Protein AF-A0A964V9U2-F1 (afdb_monomer_lite)

Foldseek 3Di:
DDPPPDLVQKKKWKWKWFDDPPDIDIGTDDIHSDPVRVLVVQQVDADAQLMWMKIFM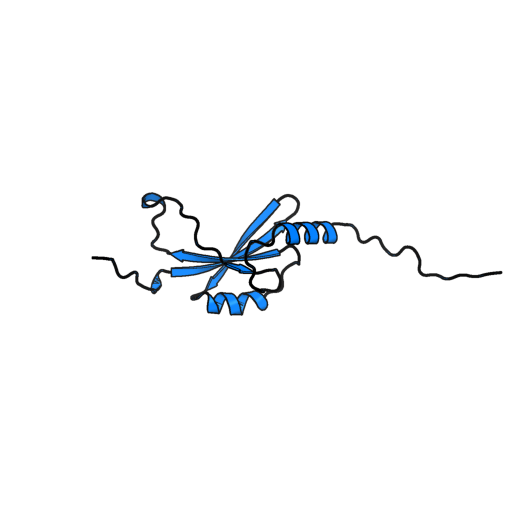DGNPDDCVVPPDDDTDIWIAGNNSHTDPDHPNVRSVVSVVVVPPDPPPDDDDDDDDDD

Secondary structure (DSSP, 8-state):
------GGGEEEEEEEEEEETTEEEEEEEEEESSHHHHHHHGGGS---TTEEEEEEEEETT--HHHH--PPPPEEEEETTS-EESS--HHHHHHHHHHHHS--------------

pLDDT: mean 84.58, std 17.52, range [36.34, 98.25]

Radius of gyration: 21.18 Å; chains: 1; bounding box: 53×58×58 Å

Structure (mmCIF, N/CA/C/O backbone):
data_AF-A0A964V9U2-F1
#
_entry.id   AF-A0A964V9U2-F1
#
loop_
_atom_site.group_PDB
_atom_site.id
_atom_site.type_symbol
_atom_site.label_atom_id
_atom_site.label_alt_id
_atom_site.label_comp_id
_atom_site.label_asym_id
_atom_site.label_entity_id
_atom_site.label_seq_id
_atom_site.pdbx_PDB_ins_code
_atom_site.Cartn_x
_atom_site.Cartn_y
_atom_site.Cartn_z
_atom_site.occupancy
_atom_site.B_iso_or_equiv
_atom_site.auth_seq_id
_atom_site.auth_comp_id
_atom_site.auth_asym_id
_atom_site.auth_atom_id
_atom_site.pdbx_PDB_model_num
ATOM 1 N N . MET A 1 1 ? -14.688 22.500 22.944 1.00 36.34 1 MET A N 1
ATOM 2 C CA . MET A 1 1 ? -14.882 21.065 23.245 1.00 36.34 1 MET A CA 1
ATOM 3 C C . MET A 1 1 ? -14.480 20.282 22.006 1.00 36.34 1 MET A C 1
ATOM 5 O O . MET A 1 1 ? -15.065 20.522 20.960 1.00 36.34 1 MET A O 1
ATOM 9 N N . ALA A 1 2 ? -13.446 19.442 22.076 1.00 44.03 2 ALA A N 1
ATOM 10 C CA . ALA A 1 2 ? -13.044 18.615 20.939 1.00 44.03 2 ALA A CA 1
ATOM 11 C C . ALA A 1 2 ? -14.106 17.528 20.719 1.00 44.03 2 ALA A C 1
ATOM 13 O O . ALA A 1 2 ? -14.412 16.771 21.642 1.00 44.03 2 ALA A O 1
ATOM 14 N N . ALA A 1 3 ? -14.705 17.485 19.529 1.00 52.16 3 ALA A N 1
ATOM 15 C CA . ALA A 1 3 ? -15.655 16.443 19.174 1.00 52.16 3 ALA A CA 1
ATOM 16 C C . ALA A 1 3 ? -14.949 15.082 19.271 1.00 52.16 3 ALA A C 1
ATOM 18 O O . ALA A 1 3 ? -13.941 14.847 18.604 1.00 52.16 3 ALA A O 1
ATOM 19 N N . LYS A 1 4 ? -15.456 14.189 20.129 1.00 49.41 4 LYS A N 1
ATOM 20 C CA . LYS A 1 4 ? -15.051 12.780 20.134 1.00 49.41 4 LYS A CA 1
ATOM 21 C C . LYS A 1 4 ? -15.457 12.197 18.783 1.00 49.41 4 LYS A C 1
ATOM 23 O O . LYS A 1 4 ? -16.625 11.874 18.587 1.00 49.41 4 LYS A O 1
ATOM 28 N N . VAL A 1 5 ? -14.506 12.089 17.858 1.00 52.78 5 VAL A N 1
ATOM 29 C CA . VAL A 1 5 ? -14.698 11.373 16.595 1.00 52.78 5 VAL A CA 1
ATOM 30 C C . VAL A 1 5 ? -15.105 9.946 16.955 1.00 52.78 5 VAL A C 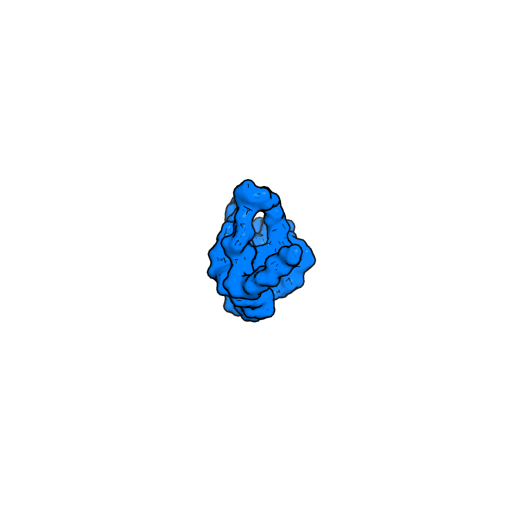1
ATOM 32 O O . VAL A 1 5 ? -14.344 9.206 17.585 1.00 52.78 5 VAL A O 1
ATOM 35 N N . LYS A 1 6 ? -16.349 9.576 16.640 1.00 53.62 6 LYS A N 1
ATOM 36 C CA . LYS A 1 6 ? -16.801 8.190 16.755 1.00 53.62 6 LYS A CA 1
ATOM 37 C C . LYS A 1 6 ? -15.910 7.353 15.838 1.00 53.62 6 LYS 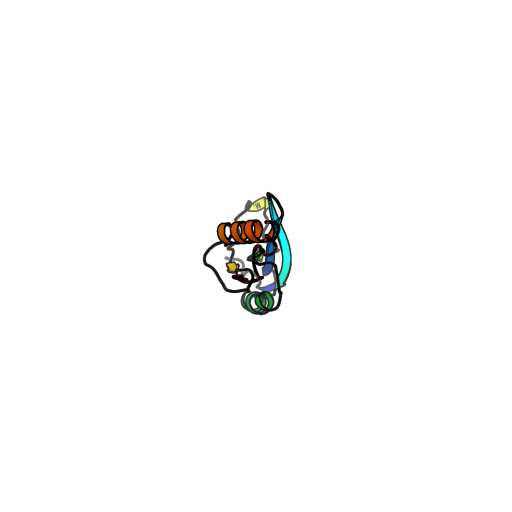A C 1
ATOM 39 O O . LYS A 1 6 ? -15.866 7.597 14.641 1.00 53.62 6 LYS A O 1
ATOM 44 N N . LYS A 1 7 ? -15.249 6.336 16.397 1.00 58.16 7 LYS A N 1
ATOM 45 C CA . LYS A 1 7 ? -14.413 5.355 15.673 1.00 58.16 7 LYS A CA 1
ATOM 46 C C . LYS A 1 7 ? -15.104 4.689 14.467 1.00 58.16 7 LYS A C 1
ATOM 48 O O . LYS A 1 7 ? -14.427 4.057 13.672 1.00 58.16 7 LYS A O 1
ATOM 53 N N . GLU A 1 8 ? -16.426 4.810 14.350 1.00 66.25 8 GLU A N 1
ATOM 54 C CA . GLU A 1 8 ? -17.265 4.200 13.313 1.00 66.25 8 GLU A CA 1
ATOM 55 C C . GLU A 1 8 ? -17.113 4.840 11.921 1.00 66.25 8 GLU A C 1
ATOM 57 O O . GLU A 1 8 ? -17.537 4.231 10.946 1.00 66.25 8 GLU A O 1
ATOM 62 N N . THR A 1 9 ? -16.510 6.029 11.794 1.00 81.12 9 THR A N 1
ATOM 63 C CA . THR A 1 9 ? -16.419 6.738 10.495 1.00 81.12 9 THR A CA 1
ATOM 64 C C . THR A 1 9 ? -15.062 6.629 9.813 1.00 81.12 9 THR A C 1
ATOM 66 O O . THR A 1 9 ? -14.874 7.154 8.719 1.00 81.12 9 THR A O 1
ATOM 69 N N . GLN A 1 10 ? -14.116 5.929 10.437 1.00 88.75 10 GLN A N 1
ATOM 70 C CA . GLN A 1 10 ? -12.773 5.742 9.907 1.00 88.75 10 GLN A CA 1
ATOM 71 C C . GLN A 1 10 ? -12.613 4.338 9.339 1.00 88.75 10 GLN A C 1
ATOM 73 O O . GLN A 1 10 ? -12.876 3.342 10.014 1.00 88.75 10 GLN A O 1
ATOM 78 N N . VAL A 1 11 ? -12.138 4.258 8.101 1.00 92.50 11 VAL A N 1
ATOM 79 C CA . VAL A 1 11 ? -11.894 2.993 7.410 1.00 92.50 11 VAL A CA 1
ATOM 80 C C . VAL A 1 11 ? -10.498 2.963 6.814 1.00 92.50 11 VAL A C 1
ATOM 82 O O . VAL A 1 11 ? -9.942 3.988 6.430 1.00 92.50 11 VAL A O 1
ATOM 85 N N . TRP A 1 12 ? -9.910 1.776 6.731 1.00 95.12 12 TRP A N 1
ATOM 86 C CA . TRP A 1 12 ? -8.594 1.589 6.135 1.00 95.12 12 TRP A CA 1
ATOM 87 C C . TRP A 1 12 ? -8.7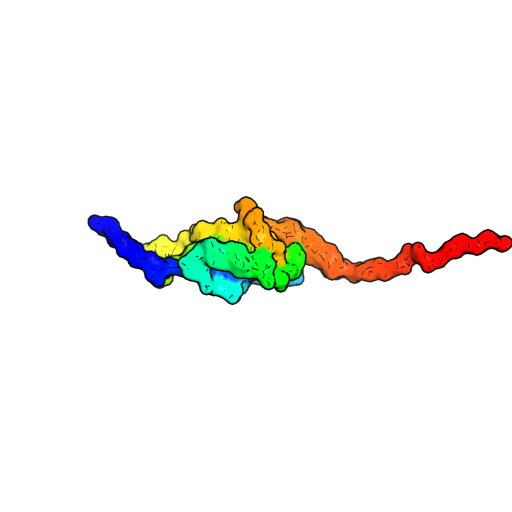54 1.137 4.694 1.00 95.12 12 TRP A C 1
ATOM 89 O O . TRP A 1 12 ? -9.209 0.023 4.438 1.00 95.12 12 TRP A O 1
ATOM 99 N N . VAL A 1 13 ? -8.381 1.995 3.751 1.00 96.06 13 VAL A N 1
ATOM 100 C CA . VAL A 1 13 ? -8.464 1.688 2.323 1.00 96.06 13 VAL A CA 1
ATOM 101 C C . VAL A 1 13 ? -7.172 1.010 1.899 1.00 96.06 13 VAL A C 1
ATOM 103 O O . VAL A 1 13 ? -6.084 1.549 2.095 1.00 96.06 13 VAL A O 1
ATOM 106 N N . ILE A 1 14 ? -7.298 -0.182 1.328 1.00 97.94 14 ILE A N 1
ATOM 107 C CA . ILE A 1 14 ? -6.204 -0.941 0.731 1.00 97.94 14 ILE A CA 1
ATOM 108 C C . ILE A 1 14 ? -6.240 -0.683 -0.764 1.00 97.94 14 ILE A C 1
ATOM 110 O O . ILE A 1 14 ? -7.242 -0.952 -1.428 1.00 97.94 14 ILE A O 1
ATOM 114 N N . THR A 1 15 ? -5.131 -0.192 -1.285 1.00 97.75 15 THR A N 1
ATOM 115 C CA . THR A 1 15 ? -4.980 0.201 -2.677 1.00 97.75 15 THR A CA 1
ATOM 116 C C . THR A 1 15 ? -3.877 -0.631 -3.299 1.00 97.75 15 THR A C 1
ATOM 118 O O . THR A 1 15 ? -2.773 -0.723 -2.755 1.00 97.7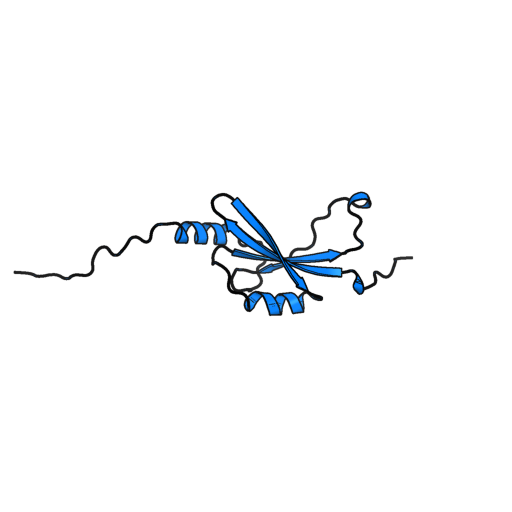5 15 THR A O 1
ATOM 121 N N . HIS A 1 16 ? -4.184 -1.253 -4.428 1.00 97.62 16 HIS A N 1
ATOM 122 C CA . HIS A 1 16 ? -3.189 -1.933 -5.236 1.00 97.62 16 HIS A CA 1
ATOM 123 C C . HIS A 1 16 ? -2.597 -0.934 -6.224 1.00 97.62 16 HIS A C 1
ATOM 125 O O . HIS A 1 16 ? -3.326 -0.180 -6.873 1.00 97.62 16 HIS A O 1
ATOM 131 N N . CYS A 1 17 ? -1.275 -0.915 -6.299 1.00 97.44 17 CYS A N 1
ATOM 132 C CA . CYS A 1 17 ? -0.534 -0.076 -7.219 1.00 97.44 17 CYS A CA 1
ATOM 133 C C . CYS A 1 17 ? 0.318 -0.969 -8.111 1.00 97.44 17 CYS A C 1
ATOM 135 O O . CYS A 1 17 ? 0.973 -1.883 -7.607 1.00 97.44 17 CYS A O 1
ATOM 137 N N . GLU A 1 18 ? 0.361 -0.696 -9.407 1.00 96.38 18 GLU A N 1
ATOM 138 C CA . GLU A 1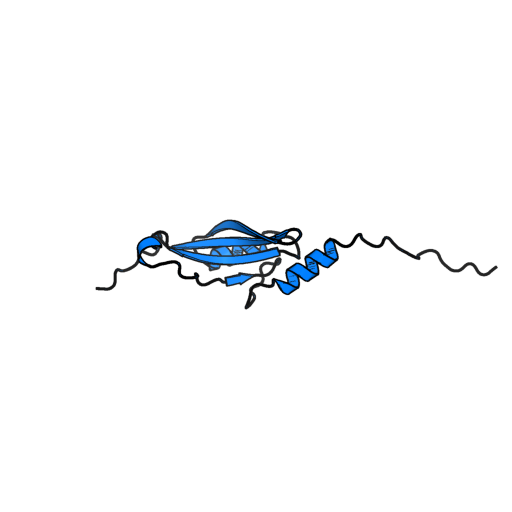 18 ? 1.212 -1.444 -10.328 1.00 96.38 18 GLU A CA 1
ATOM 139 C C . GLU A 1 18 ? 1.761 -0.578 -11.447 1.00 96.38 18 GLU A C 1
ATOM 141 O O . GLU A 1 18 ? 1.162 0.420 -11.836 1.00 96.38 18 GLU A O 1
ATOM 146 N N . ILE A 1 19 ? 2.915 -0.971 -11.978 1.00 95.81 19 ILE A N 1
ATOM 147 C CA . ILE A 1 19 ? 3.406 -0.409 -13.233 1.00 95.81 19 ILE A CA 1
ATOM 148 C C . ILE A 1 19 ? 2.622 -1.033 -14.388 1.00 95.81 19 ILE A C 1
ATOM 150 O O . ILE A 1 19 ? 2.623 -2.252 -14.551 1.00 95.81 19 ILE A O 1
ATOM 154 N N . SER A 1 20 ? 2.010 -0.184 -15.205 1.00 89.19 20 SER A N 1
ATOM 155 C CA . SER A 1 20 ? 1.210 -0.560 -16.367 1.00 89.19 20 SER A CA 1
ATOM 156 C C . SER A 1 20 ? 1.727 0.213 -17.581 1.00 89.19 20 SER A C 1
ATOM 158 O O . SER A 1 20 ? 1.447 1.395 -17.802 1.00 89.19 20 SER A O 1
ATOM 160 N N . GLY A 1 21 ? 2.605 -0.431 -18.353 1.00 84.69 21 GLY A N 1
ATOM 161 C CA . GLY A 1 21 ? 3.251 0.194 -19.506 1.00 84.69 21 GLY A CA 1
ATOM 162 C C . GLY A 1 21 ? 4.174 1.356 -19.116 1.00 84.69 21 GLY A C 1
ATOM 163 O O . GLY A 1 21 ? 5.222 1.149 -18.506 1.00 84.69 21 GLY A O 1
ATOM 164 N N . LYS A 1 22 ? 3.822 2.581 -19.532 1.00 80.38 22 LYS A N 1
ATOM 165 C CA . LYS A 1 22 ? 4.594 3.811 -19.246 1.00 80.38 22 LYS A CA 1
ATOM 166 C C . LYS A 1 22 ? 4.083 4.587 -18.030 1.00 80.38 22 LYS A C 1
ATOM 168 O O . LYS A 1 22 ? 4.693 5.589 -17.662 1.00 80.38 22 LYS A O 1
ATOM 173 N N . VAL A 1 23 ? 2.974 4.156 -17.439 1.00 86.25 23 VAL A N 1
ATOM 174 C CA . VAL A 1 23 ? 2.350 4.791 -16.275 1.00 86.25 23 VAL A CA 1
ATOM 175 C C . VAL A 1 23 ? 2.315 3.803 -15.114 1.00 86.25 23 VAL A C 1
ATOM 177 O O . VAL A 1 23 ? 2.705 2.642 -15.255 1.00 86.25 23 VAL A O 1
ATOM 180 N N . PHE A 1 24 ? 1.889 4.268 -13.946 1.00 89.81 24 PHE A N 1
ATOM 181 C CA . PHE A 1 24 ? 1.482 3.367 -12.881 1.00 89.81 24 PHE A CA 1
ATOM 182 C C . PHE A 1 24 ? 0.003 3.584 -12.604 1.00 89.81 24 PHE A C 1
ATOM 184 O O . PHE A 1 24 ? -0.468 4.722 -12.582 1.00 89.81 24 PHE A O 1
ATOM 191 N N . ASP A 1 25 ? -0.697 2.483 -12.392 1.00 93.38 25 ASP A N 1
ATOM 192 C CA . ASP A 1 25 ? -2.098 2.483 -12.032 1.00 93.38 25 ASP A CA 1
ATOM 193 C C . ASP A 1 25 ? -2.232 2.301 -10.524 1.00 93.38 25 ASP A C 1
ATOM 195 O O . ASP A 1 25 ? -1.423 1.639 -9.865 1.00 93.38 25 ASP A O 1
ATOM 199 N N . ARG A 1 26 ? -3.266 2.929 -9.969 1.00 94.62 26 ARG A N 1
ATOM 200 C CA . ARG A 1 26 ? -3.601 2.872 -8.551 1.00 94.62 26 ARG A CA 1
ATOM 201 C C . ARG A 1 26 ? -5.103 2.657 -8.426 1.00 94.62 26 ARG A C 1
ATOM 203 O O . ARG A 1 26 ? -5.873 3.534 -8.808 1.00 94.62 26 ARG A O 1
ATOM 210 N N . TRP A 1 27 ? -5.523 1.527 -7.862 1.00 93.94 27 TRP A N 1
ATOM 211 C CA . TRP A 1 27 ? -6.945 1.219 -7.695 1.00 93.94 27 TRP A CA 1
ATOM 212 C C . TRP A 1 27 ? -7.295 0.731 -6.288 1.00 93.94 27 TRP A C 1
ATOM 214 O O . TRP A 1 27 ? -6.545 -0.052 -5.689 1.00 93.94 27 TRP A O 1
ATOM 224 N N . PRO A 1 28 ? -8.454 1.152 -5.747 1.00 94.69 28 PRO A N 1
ATOM 225 C CA . PRO A 1 28 ? -8.985 0.578 -4.521 1.00 94.69 28 PRO A CA 1
ATOM 226 C C . PRO A 1 28 ? -9.179 -0.930 -4.692 1.00 94.69 28 PRO A C 1
ATOM 228 O O . PRO A 1 28 ? -9.807 -1.385 -5.645 1.00 94.69 28 PRO A O 1
ATOM 231 N N . PHE A 1 29 ? -8.631 -1.705 -3.764 1.00 95.44 29 PHE A N 1
ATOM 232 C CA . PHE A 1 29 ? -8.754 -3.160 -3.748 1.00 95.44 29 PHE A CA 1
ATOM 233 C C . PHE A 1 29 ? -9.734 -3.627 -2.670 1.00 95.44 29 PHE A C 1
ATOM 235 O O . PHE A 1 29 ? -10.567 -4.497 -2.914 1.00 95.44 29 PHE A O 1
ATOM 242 N N . HIS A 1 30 ? -9.635 -3.066 -1.461 1.00 96.44 30 HIS A N 1
ATOM 243 C CA . HIS A 1 30 ? -10.460 -3.484 -0.330 1.00 96.44 30 HIS A CA 1
ATOM 244 C C . HIS A 1 30 ? -10.554 -2.401 0.749 1.00 96.44 30 HIS A C 1
ATOM 246 O O . HIS A 1 30 ? -9.712 -1.508 0.817 1.00 96.44 30 HIS A O 1
ATOM 252 N N . VAL A 1 31 ? -11.545 -2.516 1.635 1.00 95.31 31 VAL A N 1
ATOM 253 C CA . VAL A 1 31 ? -11.706 -1.657 2.815 1.00 95.31 31 VAL A CA 1
ATOM 254 C C . VAL A 1 31 ? -11.691 -2.523 4.071 1.00 95.31 31 VAL A C 1
ATOM 256 O O . VAL A 1 31 ? -12.453 -3.478 4.180 1.00 95.31 31 VAL A O 1
ATOM 259 N N . ALA A 1 32 ? -10.825 -2.194 5.025 1.00 94.06 32 ALA A N 1
ATOM 260 C CA . ALA A 1 32 ? -10.671 -2.913 6.281 1.00 94.06 32 ALA A CA 1
ATOM 261 C C . ALA A 1 32 ? -11.085 -2.049 7.482 1.00 94.06 32 ALA A C 1
ATOM 263 O O . ALA A 1 32 ? -10.881 -0.836 7.505 1.00 94.06 32 ALA A O 1
ATOM 264 N N . GLY A 1 33 ? -11.607 -2.693 8.529 1.00 92.50 33 GLY A N 1
ATOM 265 C CA . GLY A 1 33 ? -11.954 -2.015 9.785 1.00 92.50 33 GLY A CA 1
ATOM 266 C C . GLY A 1 33 ? -10.743 -1.613 10.641 1.00 92.50 33 GLY A C 1
ATOM 267 O O . GLY A 1 33 ? -10.879 -0.829 11.573 1.00 92.50 33 GLY A O 1
ATOM 268 N N . SER A 1 34 ? -9.547 -2.136 10.348 1.00 94.19 34 SER A N 1
ATOM 269 C CA . SER A 1 34 ? -8.305 -1.764 11.034 1.00 94.19 34 SER A CA 1
ATOM 270 C C . SER A 1 34 ? -7.072 -1.961 10.150 1.00 94.19 34 SER A C 1
ATOM 272 O O . SER A 1 34 ? -7.086 -2.747 9.196 1.00 94.19 34 SER A O 1
ATOM 274 N N . LEU A 1 35 ? -5.969 -1.298 10.509 1.00 94.94 35 LEU A N 1
ATOM 275 C CA . LEU A 1 35 ? -4.677 -1.486 9.850 1.00 94.94 35 LEU A CA 1
ATOM 276 C C . LEU A 1 35 ? -4.166 -2.924 10.017 1.00 94.94 35 LEU A C 1
ATOM 278 O O . LEU A 1 35 ? -3.561 -3.485 9.106 1.00 94.94 35 LEU A O 1
ATOM 282 N N . GLU A 1 36 ? -4.409 -3.548 11.167 1.00 96.62 36 GLU A N 1
ATOM 283 C CA . GLU A 1 36 ? -4.028 -4.934 11.447 1.00 96.62 36 GLU A CA 1
ATOM 284 C C . GLU A 1 36 ? -4.788 -5.916 10.552 1.00 96.62 36 GLU A C 1
ATOM 286 O O . GLU A 1 36 ? -4.204 -6.893 10.081 1.00 96.62 36 GLU A O 1
ATOM 291 N N . ALA A 1 37 ? -6.073 -5.657 10.289 1.00 96.06 37 ALA A N 1
ATOM 292 C CA . ALA A 1 37 ? -6.860 -6.452 9.353 1.00 96.06 37 ALA A CA 1
ATOM 293 C C . ALA A 1 37 ? -6.314 -6.314 7.923 1.00 96.06 37 ALA A C 1
ATOM 295 O O . ALA A 1 37 ? -6.101 -7.328 7.257 1.00 96.06 37 ALA A O 1
ATOM 296 N N . ALA A 1 38 ? -5.977 -5.093 7.494 1.00 96.06 38 ALA A N 1
ATOM 297 C CA . ALA A 1 38 ? -5.332 -4.863 6.201 1.00 96.06 38 ALA A CA 1
ATOM 298 C C . ALA A 1 38 ? -3.994 -5.615 6.079 1.00 96.06 38 ALA A C 1
ATOM 300 O O . ALA A 1 38 ? -3.781 -6.359 5.122 1.00 96.06 38 ALA A O 1
ATOM 301 N N . LYS A 1 39 ? -3.131 -5.520 7.098 1.00 97.00 39 LYS A N 1
ATOM 302 C CA . LYS A 1 39 ? -1.841 -6.233 7.164 1.00 97.00 39 LYS A CA 1
ATOM 303 C C . LYS A 1 39 ? -1.979 -7.755 7.073 1.00 97.00 39 LYS A C 1
ATOM 305 O O . LYS A 1 39 ? -1.078 -8.410 6.563 1.00 97.00 39 LYS A O 1
ATOM 310 N N . LYS A 1 40 ? -3.080 -8.327 7.573 1.00 97.12 40 LYS A N 1
ATOM 311 C CA . LYS A 1 40 ? -3.366 -9.768 7.467 1.00 97.12 40 LYS A CA 1
ATOM 312 C C . LYS A 1 40 ? -3.875 -10.168 6.082 1.00 97.12 40 LYS A C 1
ATOM 314 O O . LYS A 1 40 ? -3.641 -11.305 5.674 1.00 97.12 40 LYS A O 1
ATOM 319 N N . LEU A 1 41 ? -4.583 -9.272 5.394 1.00 96.62 41 LEU A N 1
ATOM 320 C CA . LEU A 1 41 ? -5.174 -9.536 4.083 1.00 96.62 41 LEU A CA 1
ATOM 321 C C . LEU A 1 41 ? -4.130 -9.483 2.965 1.00 96.62 41 LEU A C 1
ATOM 323 O O . LEU A 1 41 ? -4.040 -10.421 2.180 1.00 96.62 41 LEU A O 1
ATOM 327 N N . ILE A 1 42 ? -3.321 -8.424 2.930 1.00 97.00 42 ILE A N 1
ATOM 328 C CA . ILE A 1 42 ? -2.362 -8.145 1.851 1.00 97.00 42 ILE A CA 1
ATOM 329 C C . ILE A 1 42 ? -1.476 -9.350 1.470 1.00 97.00 42 ILE A C 1
ATOM 331 O O . ILE A 1 42 ? -1.460 -9.707 0.295 1.00 97.00 42 ILE A O 1
ATOM 335 N N . PRO A 1 43 ? -0.773 -10.037 2.396 1.00 96.19 43 PRO A N 1
ATOM 336 C CA . PRO A 1 43 ? 0.131 -11.132 2.026 1.00 96.19 43 PRO A CA 1
ATOM 337 C C . PRO A 1 43 ? -0.588 -12.384 1.495 1.00 96.19 43 PRO A C 1
ATOM 339 O O . PRO A 1 43 ? 0.070 -13.317 1.039 1.00 96.19 43 PRO A O 1
ATOM 342 N N . ARG A 1 44 ? -1.926 -12.443 1.569 1.00 96.38 44 ARG A N 1
ATOM 343 C CA . ARG A 1 44 ? -2.733 -13.550 1.027 1.00 96.38 44 ARG A CA 1
ATOM 344 C C . ARG A 1 44 ? -3.065 -13.364 -0.452 1.00 96.38 44 ARG A C 1
ATOM 346 O O . ARG A 1 44 ? -3.539 -14.305 -1.081 1.00 96.38 44 ARG A O 1
ATOM 353 N N . VAL A 1 45 ? -2.837 -12.169 -0.993 1.00 96.12 45 VAL A N 1
ATOM 354 C CA . VAL A 1 45 ? -3.155 -11.819 -2.376 1.00 96.12 45 VAL A CA 1
ATOM 355 C C . VAL A 1 45 ? -1.861 -11.806 -3.177 1.00 96.12 45 VAL A C 1
ATOM 357 O O . VAL A 1 45 ? -0.948 -11.035 -2.889 1.00 96.12 45 VAL A O 1
ATOM 360 N N . LYS A 1 46 ? -1.773 -12.678 -4.184 1.00 94.50 46 LYS A N 1
ATOM 361 C CA . LYS A 1 46 ? -0.643 -12.686 -5.114 1.00 94.50 46 LYS A CA 1
ATOM 362 C C . LYS A 1 46 ? -0.840 -11.588 -6.150 1.00 94.50 46 LYS A C 1
ATOM 364 O O . LYS A 1 46 ? -1.890 -11.527 -6.780 1.00 94.50 46 LYS A O 1
ATOM 369 N N . VAL A 1 47 ? 0.182 -10.763 -6.323 1.00 95.69 47 VAL A N 1
ATOM 370 C CA . VAL A 1 47 ? 0.244 -9.699 -7.330 1.00 95.69 47 VAL A CA 1
ATOM 371 C C . VAL A 1 47 ? 1.597 -9.744 -8.024 1.00 95.69 47 VAL A C 1
ATOM 373 O O . VAL A 1 47 ? 2.500 -10.453 -7.572 1.00 95.69 47 VAL A O 1
ATOM 376 N N . SER A 1 48 ? 1.732 -9.019 -9.128 1.00 95.62 48 SER A N 1
ATOM 377 C CA . SER A 1 48 ? 2.961 -8.996 -9.914 1.00 95.62 48 SER A CA 1
ATOM 378 C C . SER A 1 48 ? 4.137 -8.378 -9.148 1.00 95.62 48 SER A C 1
ATOM 380 O O . SER A 1 48 ? 3.969 -7.524 -8.277 1.00 95.62 48 SER A O 1
ATOM 382 N N . ASP A 1 49 ? 5.364 -8.755 -9.515 1.00 95.50 49 ASP A N 1
ATOM 383 C CA . ASP A 1 49 ? 6.595 -8.241 -8.886 1.00 95.50 49 ASP A CA 1
ATOM 384 C C . ASP A 1 49 ? 6.802 -6.730 -9.103 1.00 95.50 49 ASP A C 1
ATOM 386 O O . ASP A 1 49 ? 7.551 -6.077 -8.368 1.00 95.50 49 ASP A O 1
ATOM 390 N N . TYR A 1 50 ? 6.121 -6.178 -10.111 1.00 96.38 50 TYR A N 1
ATOM 391 C CA . TYR A 1 50 ? 6.036 -4.753 -10.422 1.00 96.38 50 TYR A CA 1
ATOM 392 C C . TYR A 1 50 ? 4.825 -4.052 -9.787 1.00 96.38 50 TYR A C 1
ATOM 394 O O . TYR A 1 50 ? 4.456 -2.947 -10.194 1.00 96.38 50 TYR A O 1
ATOM 402 N N . SER A 1 51 ? 4.251 -4.667 -8.756 1.00 97.38 51 SER A N 1
ATOM 403 C CA . SER A 1 51 ? 3.158 -4.117 -7.963 1.00 97.38 51 SER A CA 1
ATOM 404 C C . SER A 1 51 ? 3.576 -3.854 -6.514 1.00 97.38 51 SER A C 1
ATOM 406 O O . SER A 1 51 ? 4.609 -4.320 -6.014 1.00 97.38 51 SER A O 1
ATOM 408 N N . TRP A 1 52 ? 2.778 -3.063 -5.812 1.00 98.00 52 TRP A N 1
ATOM 409 C CA . TRP A 1 52 ? 2.893 -2.818 -4.380 1.00 98.00 52 TRP A CA 1
ATOM 410 C C . TRP A 1 52 ? 1.532 -2.446 -3.798 1.00 98.00 52 TRP A C 1
ATOM 412 O O . TRP A 1 52 ? 0.549 -2.270 -4.515 1.00 98.00 52 TRP A O 1
ATOM 422 N N . TRP A 1 53 ? 1.480 -2.332 -2.477 1.00 98.25 53 TRP A N 1
ATOM 423 C CA . TRP A 1 53 ? 0.270 -1.974 -1.759 1.00 98.25 53 TRP A CA 1
ATOM 424 C C . TRP A 1 53 ? 0.458 -0.689 -0.984 1.00 98.25 53 TRP A C 1
ATOM 426 O O . TRP A 1 53 ? 1.509 -0.439 -0.382 1.00 98.25 53 TRP A O 1
ATOM 436 N N . GLU A 1 54 ? -0.616 0.076 -0.943 1.00 97.69 54 GLU A N 1
ATOM 437 C CA . GLU A 1 54 ? -0.747 1.254 -0.113 1.00 97.69 54 GLU A CA 1
ATOM 438 C C . GLU A 1 54 ? -1.971 1.112 0.769 1.00 97.69 54 GLU A C 1
ATOM 440 O O . GLU A 1 54 ? -3.029 0.666 0.328 1.00 97.69 54 GLU A O 1
ATOM 445 N N . VAL A 1 55 ? -1.817 1.476 2.034 1.00 97.75 55 VAL A N 1
ATOM 446 C CA . VAL A 1 55 ? -2.904 1.454 3.003 1.00 97.75 55 VAL A CA 1
ATOM 447 C C . VAL A 1 55 ? -2.961 2.802 3.679 1.00 97.75 55 VAL A C 1
ATOM 449 O O . VAL A 1 55 ? -1.985 3.215 4.301 1.00 97.75 55 VAL A O 1
ATOM 452 N N . PHE A 1 56 ? -4.092 3.481 3.588 1.00 95.44 56 PHE A N 1
ATOM 453 C CA . PHE A 1 56 ? -4.285 4.768 4.243 1.00 95.44 56 PHE A CA 1
ATOM 454 C C . PHE A 1 56 ? -5.613 4.798 4.989 1.00 95.44 56 PHE A C 1
ATOM 456 O O . PHE A 1 56 ? -6.547 4.055 4.678 1.00 95.44 56 PHE A O 1
ATOM 463 N N . LEU A 1 57 ? -5.660 5.628 6.026 1.00 93.44 57 LEU A N 1
ATOM 464 C CA . LEU A 1 57 ? -6.873 5.865 6.790 1.00 93.44 57 LEU A CA 1
ATOM 465 C C . LEU A 1 57 ? -7.723 6.886 6.040 1.00 93.44 57 LEU A C 1
ATOM 467 O O . LEU A 1 57 ? -7.242 7.971 5.721 1.00 93.44 57 LEU A O 1
ATOM 471 N N . PHE A 1 58 ? -8.972 6.535 5.779 1.00 90.00 58 PHE A N 1
ATOM 472 C CA . PHE A 1 58 ? -9.966 7.423 5.206 1.00 90.00 58 PHE A CA 1
ATOM 473 C C . PHE A 1 58 ? -11.022 7.729 6.266 1.00 90.00 58 PHE A C 1
ATOM 475 O O . PHE A 1 58 ? -11.617 6.811 6.838 1.00 90.00 58 PHE A O 1
ATOM 482 N N . ASP A 1 59 ? -11.233 9.012 6.544 1.00 88.50 59 ASP A N 1
ATOM 483 C CA . ASP A 1 59 ? -12.315 9.475 7.409 1.00 88.50 59 ASP A CA 1
ATOM 484 C C . ASP A 1 59 ? -13.496 9.897 6.535 1.00 88.50 59 ASP A C 1
ATOM 486 O O . ASP A 1 59 ? -13.408 10.852 5.768 1.00 88.50 59 ASP A O 1
ATOM 490 N N . GLN A 1 60 ? -14.605 9.169 6.648 1.00 83.50 60 GLN A N 1
ATOM 491 C CA . GLN A 1 60 ? -15.811 9.403 5.850 1.00 83.50 60 GLN A CA 1
ATOM 492 C C . GLN A 1 60 ? -16.473 10.750 6.154 1.00 83.50 60 GLN A C 1
ATOM 494 O O . GLN A 1 60 ? -17.234 11.252 5.332 1.00 83.50 60 GLN A O 1
ATOM 499 N N . ASN A 1 61 ? -16.181 11.339 7.316 1.00 85.81 61 ASN A N 1
ATOM 500 C CA . ASN A 1 61 ? -16.682 12.658 7.687 1.00 85.81 61 ASN A CA 1
ATOM 501 C C . ASN A 1 61 ? -15.728 13.788 7.287 1.00 85.81 61 ASN A C 1
ATOM 503 O O . ASN A 1 61 ? -16.005 14.947 7.603 1.00 85.81 61 ASN A O 1
ATOM 507 N N . TYR A 1 62 ? -14.590 13.475 6.658 1.00 83.38 62 TYR A N 1
ATOM 508 C CA . TYR A 1 62 ? -13.655 14.501 6.231 1.00 83.38 62 TYR A CA 1
ATOM 509 C C . TYR A 1 62 ? -14.253 15.308 5.080 1.00 83.38 62 TYR A C 1
ATOM 511 O O . TYR A 1 62 ? -14.378 14.838 3.948 1.00 83.38 62 TYR A O 1
ATOM 519 N N . ASP A 1 63 ? -14.623 16.545 5.389 1.00 85.12 63 ASP A N 1
ATOM 520 C CA . ASP A 1 63 ? -15.126 17.495 4.411 1.00 85.12 63 ASP A CA 1
ATOM 521 C C . ASP A 1 63 ? -13.954 18.175 3.690 1.00 85.12 63 ASP A C 1
ATOM 523 O O . ASP A 1 63 ? -13.403 19.182 4.147 1.00 85.12 63 ASP A O 1
ATOM 527 N N . ILE A 1 64 ? -13.590 17.610 2.537 1.00 85.50 64 ILE A N 1
ATOM 528 C CA . ILE A 1 64 ? -12.557 18.140 1.638 1.00 85.50 64 ILE A CA 1
ATOM 529 C C . ILE A 1 64 ? -12.846 19.580 1.188 1.00 85.50 64 ILE A C 1
ATOM 531 O O . ILE A 1 64 ? -11.914 20.359 0.993 1.00 85.50 64 ILE A O 1
ATOM 535 N N . TYR A 1 65 ? -14.114 19.976 1.045 1.00 86.56 65 TYR A N 1
ATOM 536 C CA . TYR A 1 65 ? -14.461 21.326 0.590 1.00 86.56 65 TYR A CA 1
ATOM 537 C C . TYR A 1 65 ? -14.200 22.370 1.671 1.00 86.56 65 TYR A C 1
ATOM 539 O O . TYR A 1 65 ? -13.906 23.525 1.365 1.00 86.56 65 TYR A O 1
ATOM 547 N N . LYS A 1 66 ? -14.282 21.958 2.936 1.00 88.00 66 LYS A N 1
ATOM 548 C CA . LYS A 1 66 ? -14.041 22.826 4.086 1.00 88.00 66 LYS A CA 1
ATOM 549 C C . LYS A 1 66 ? -12.578 22.858 4.522 1.00 88.00 66 LYS A C 1
ATOM 551 O O . LYS A 1 66 ? -12.107 23.901 4.971 1.00 88.00 66 LYS A O 1
ATOM 556 N N . HIS A 1 67 ? -11.885 21.727 4.434 1.00 82.81 67 HIS A N 1
ATOM 557 C CA . HIS A 1 67 ? -10.540 21.560 4.992 1.00 82.81 67 HIS A CA 1
ATOM 558 C C . HIS A 1 67 ? -9.430 21.499 3.934 1.00 82.81 67 HIS A C 1
ATOM 560 O O . HIS A 1 67 ? -8.255 21.578 4.284 1.00 82.81 67 HIS A O 1
ATOM 566 N N . GLY A 1 68 ? -9.786 21.442 2.649 1.00 83.00 68 GLY A N 1
ATOM 567 C CA . GLY A 1 68 ? -8.838 21.201 1.566 1.00 83.00 68 GLY A CA 1
ATOM 568 C C . GLY A 1 68 ? -8.459 19.724 1.461 1.00 83.00 68 GLY A C 1
ATOM 569 O O . GLY A 1 68 ? -8.983 18.874 2.174 1.00 83.00 68 GLY A O 1
ATOM 570 N N . TRP A 1 69 ? -7.563 19.401 0.529 1.00 80.75 69 TRP A N 1
ATOM 571 C CA . TRP A 1 69 ? -7.026 18.048 0.392 1.00 80.75 69 TRP A CA 1
ATOM 572 C C . TRP A 1 69 ? -5.758 17.905 1.233 1.00 80.75 69 TRP A C 1
ATOM 574 O O . TRP A 1 69 ? -4.710 18.440 0.871 1.00 80.75 69 TRP A O 1
ATOM 584 N N . GLU A 1 70 ? -5.845 17.175 2.342 1.00 79.81 70 GLU A N 1
ATOM 585 C CA . GLU A 1 70 ? -4.669 16.720 3.084 1.00 79.81 70 GLU A CA 1
ATOM 586 C C . GLU A 1 70 ? -4.267 15.321 2.616 1.00 79.81 70 GLU A C 1
ATOM 588 O O . GLU A 1 70 ? -5.098 14.414 2.530 1.00 79.81 70 GLU A O 1
ATOM 593 N N . GLU A 1 71 ? -2.978 15.128 2.324 1.00 75.81 71 GLU A N 1
ATOM 594 C CA . GLU A 1 71 ? -2.476 13.798 1.992 1.00 75.81 71 GLU A CA 1
ATOM 595 C C . GLU A 1 71 ? -2.592 12.880 3.218 1.00 75.81 71 GLU A C 1
ATOM 597 O O . GLU A 1 71 ? -1.975 13.144 4.259 1.00 75.81 71 GLU A O 1
ATOM 602 N N . PRO A 1 72 ? -3.363 11.782 3.131 1.00 84.06 72 PRO A N 1
ATOM 603 C CA . PRO A 1 72 ? -3.537 10.898 4.265 1.00 84.06 72 PRO A CA 1
ATOM 604 C C . PRO A 1 72 ? -2.227 10.171 4.563 1.00 84.06 72 PRO A C 1
ATOM 606 O O . PRO A 1 72 ? -1.413 9.889 3.682 1.00 84.06 72 PRO A O 1
ATOM 609 N N . LYS A 1 73 ? -2.034 9.783 5.824 1.00 89.50 73 LYS A N 1
ATOM 610 C CA . LYS A 1 73 ? -0.895 8.943 6.202 1.00 89.50 73 LYS A CA 1
ATOM 611 C C . LYS A 1 73 ? -0.971 7.595 5.474 1.00 89.50 73 LYS A C 1
ATOM 613 O O . LYS A 1 73 ? -1.867 6.794 5.747 1.00 89.50 73 LYS A O 1
ATOM 618 N N . VAL A 1 74 ? 0.014 7.327 4.615 1.00 95.62 74 VAL A N 1
ATOM 619 C CA . VAL A 1 74 ? 0.108 6.091 3.824 1.00 95.62 74 VAL A CA 1
ATOM 620 C C . VAL A 1 74 ? 1.106 5.107 4.439 1.00 95.62 74 VAL A C 1
ATOM 622 O O . VAL A 1 74 ? 2.229 5.460 4.801 1.00 95.62 74 VAL A O 1
ATOM 625 N N . TYR A 1 75 ? 0.697 3.845 4.531 1.00 97.69 75 TYR A N 1
ATOM 626 C CA . TYR A 1 75 ? 1.531 2.698 4.873 1.00 97.69 75 TYR A CA 1
ATOM 627 C C . TYR A 1 75 ? 1.821 1.894 3.607 1.00 97.69 75 TYR A C 1
ATOM 629 O O . TYR A 1 75 ? 0.899 1.501 2.895 1.00 97.69 75 TYR A O 1
ATOM 637 N N . TYR A 1 76 ? 3.096 1.614 3.352 1.00 98.06 76 TYR A N 1
ATOM 638 C CA . TYR A 1 76 ? 3.539 0.938 2.136 1.00 98.06 76 TYR A CA 1
ATOM 639 C C . TYR A 1 76 ? 3.890 -0.526 2.402 1.00 98.06 76 TYR A C 1
ATOM 641 O O . TYR A 1 76 ? 4.547 -0.853 3.397 1.00 98.06 76 TYR A O 1
ATOM 649 N N . PHE A 1 77 ? 3.518 -1.407 1.475 1.00 98.12 77 PHE A N 1
ATOM 650 C CA . PHE A 1 77 ? 3.919 -2.813 1.471 1.00 98.12 77 PHE A CA 1
ATOM 651 C C . PHE A 1 77 ? 4.370 -3.214 0.066 1.00 98.12 77 PHE A C 1
ATOM 653 O O . PHE A 1 77 ? 3.818 -2.740 -0.919 1.00 98.12 77 PHE A O 1
ATOM 660 N N . ASN A 1 78 ? 5.379 -4.074 -0.059 1.00 97.50 78 ASN A N 1
ATOM 661 C CA . ASN A 1 78 ? 5.804 -4.591 -1.367 1.00 97.50 78 ASN A CA 1
ATOM 662 C C . ASN A 1 78 ? 4.807 -5.631 -1.931 1.00 97.50 78 ASN A C 1
ATOM 664 O O . ASN A 1 78 ? 3.867 -6.009 -1.237 1.00 97.50 78 ASN A O 1
ATOM 668 N N . HIS A 1 79 ? 5.030 -6.145 -3.148 1.00 96.81 79 HIS A N 1
ATOM 669 C CA . HIS A 1 79 ? 4.184 -7.183 -3.774 1.00 96.81 79 HIS A CA 1
ATOM 670 C C . HIS A 1 79 ? 3.988 -8.454 -2.922 1.00 96.81 79 HIS A C 1
ATOM 672 O O . HIS A 1 79 ? 2.987 -9.143 -3.073 1.00 96.81 79 HIS A O 1
ATOM 678 N N . LEU A 1 80 ? 4.901 -8.750 -1.986 1.00 96.50 80 LEU A N 1
ATOM 679 C CA . LEU A 1 80 ? 4.799 -9.881 -1.047 1.00 96.50 80 LEU A CA 1
ATOM 680 C C . LEU A 1 80 ? 4.019 -9.544 0.235 1.00 96.50 80 LEU A C 1
ATOM 682 O O . LEU A 1 80 ? 3.971 -10.352 1.162 1.00 96.50 80 LEU A O 1
ATOM 686 N N . GLY A 1 81 ? 3.498 -8.324 0.356 1.00 96.62 81 GLY A N 1
ATOM 687 C CA . GLY A 1 81 ? 2.830 -7.837 1.559 1.00 96.62 81 GLY A CA 1
ATOM 688 C C . GLY A 1 81 ? 3.754 -7.520 2.735 1.00 96.62 81 GLY A C 1
ATOM 689 O O . GLY A 1 81 ? 3.281 -7.362 3.860 1.00 96.62 81 GLY A O 1
ATOM 690 N N . LYS A 1 82 ? 5.068 -7.399 2.512 1.00 97.38 82 LYS A N 1
ATOM 691 C CA . LYS A 1 82 ? 6.018 -6.967 3.550 1.00 97.38 82 LYS A CA 1
ATOM 692 C C . LYS A 1 82 ? 6.042 -5.446 3.636 1.00 97.38 82 LYS A C 1
ATOM 694 O O . LYS A 1 82 ? 6.193 -4.774 2.618 1.00 97.38 82 LYS A O 1
ATOM 699 N N . ALA A 1 83 ? 5.947 -4.917 4.854 1.00 97.62 83 ALA A N 1
ATOM 700 C CA . ALA A 1 83 ? 5.990 -3.480 5.102 1.00 97.62 83 ALA A CA 1
ATOM 701 C C . ALA A 1 83 ? 7.319 -2.863 4.635 1.00 97.62 83 ALA A C 1
ATOM 703 O O . ALA A 1 83 ? 8.396 -3.424 4.860 1.00 97.62 83 ALA A O 1
ATOM 704 N N . VAL A 1 84 ? 7.239 -1.691 4.010 1.00 97.88 84 VAL A N 1
ATOM 705 C CA . VAL A 1 84 ? 8.386 -0.905 3.541 1.00 97.88 84 VAL A CA 1
ATOM 706 C C . VAL A 1 84 ? 8.219 0.560 3.948 1.00 97.88 84 VAL A C 1
ATOM 708 O O . VAL A 1 84 ? 7.116 1.016 4.235 1.00 97.88 84 VAL A O 1
ATOM 711 N N . LYS A 1 85 ? 9.329 1.303 4.021 1.00 96.25 85 LYS A N 1
ATOM 712 C CA . LYS A 1 85 ? 9.314 2.702 4.488 1.00 96.25 85 LYS A CA 1
ATOM 713 C C . LYS A 1 85 ? 8.698 3.667 3.473 1.00 96.25 85 LYS A C 1
ATOM 715 O O . LYS A 1 85 ? 8.120 4.669 3.867 1.00 96.25 85 LYS A O 1
ATOM 720 N N . THR A 1 86 ? 8.852 3.375 2.186 1.00 96.19 86 THR A N 1
ATOM 721 C CA . THR A 1 86 ? 8.420 4.225 1.072 1.00 96.19 86 THR A CA 1
ATOM 722 C C . THR A 1 86 ? 7.861 3.365 -0.055 1.00 96.19 86 THR A C 1
ATOM 724 O O . THR A 1 86 ? 8.162 2.168 -0.126 1.00 96.19 86 THR A O 1
ATOM 727 N N . ALA A 1 87 ? 7.078 3.974 -0.950 1.00 95.31 87 ALA A N 1
ATOM 728 C CA . ALA A 1 87 ? 6.605 3.314 -2.161 1.00 95.31 87 ALA A CA 1
ATOM 729 C C . ALA A 1 87 ? 7.792 2.712 -2.943 1.00 95.31 87 ALA A C 1
ATOM 731 O O . ALA A 1 87 ? 8.739 3.430 -3.285 1.00 95.31 87 ALA A O 1
ATOM 732 N N . PRO A 1 88 ? 7.784 1.403 -3.253 1.00 95.50 88 PRO A N 1
ATOM 733 C CA . PRO A 1 88 ? 8.891 0.732 -3.927 1.00 95.50 88 PRO A CA 1
ATOM 734 C C . PRO A 1 88 ? 8.902 0.984 -5.449 1.00 95.50 88 PRO A C 1
ATOM 736 O O . PRO A 1 88 ? 9.274 0.092 -6.209 1.00 95.50 88 PRO A O 1
ATOM 739 N N . PHE A 1 89 ? 8.550 2.195 -5.896 1.00 94.25 89 PHE A N 1
ATOM 740 C CA . PHE A 1 89 ? 8.353 2.559 -7.305 1.00 94.25 89 PHE A CA 1
ATOM 741 C C . PHE A 1 89 ? 9.532 2.149 -8.198 1.00 94.25 89 PHE A C 1
ATOM 743 O O . PHE A 1 89 ? 9.374 1.380 -9.139 1.00 94.25 89 PHE A O 1
ATOM 750 N N . ASN A 1 90 ? 10.757 2.546 -7.837 1.00 93.62 90 ASN A N 1
ATOM 751 C CA . ASN A 1 90 ? 11.954 2.211 -8.619 1.00 93.62 90 ASN A CA 1
ATOM 752 C C . ASN A 1 90 ? 12.210 0.699 -8.718 1.00 93.62 90 ASN A C 1
ATOM 754 O O . ASN A 1 90 ? 12.765 0.228 -9.710 1.00 93.62 90 ASN A O 1
ATOM 758 N N . LYS A 1 91 ? 11.842 -0.075 -7.687 1.00 94.31 91 LYS A N 1
ATOM 759 C CA . LYS A 1 91 ? 11.968 -1.540 -7.721 1.00 94.31 91 LYS A CA 1
ATOM 760 C C . LYS A 1 91 ? 10.908 -2.146 -8.636 1.00 94.31 91 LYS A C 1
ATOM 762 O O . LYS A 1 91 ? 11.242 -3.030 -9.417 1.00 94.31 91 LYS A O 1
ATOM 767 N N . ALA A 1 92 ? 9.682 -1.632 -8.570 1.00 94.44 92 ALA A N 1
ATOM 768 C CA . ALA A 1 92 ? 8.580 -2.064 -9.413 1.00 94.44 92 ALA A CA 1
ATOM 769 C C . ALA A 1 92 ? 8.851 -1.780 -10.901 1.00 94.44 92 ALA A C 1
ATOM 771 O O . ALA A 1 92 ? 8.713 -2.677 -11.726 1.00 94.44 92 ALA A O 1
ATOM 772 N N . VAL A 1 93 ? 9.365 -0.591 -11.240 1.00 94.69 93 VAL A N 1
ATOM 773 C CA . VAL A 1 93 ? 9.768 -0.240 -12.616 1.00 94.69 93 VAL A CA 1
ATOM 774 C C . VAL A 1 93 ? 10.837 -1.194 -13.147 1.00 94.69 93 VAL A C 1
ATOM 776 O O . VAL A 1 93 ? 10.710 -1.706 -14.255 1.00 94.69 93 VAL A O 1
ATOM 779 N N . LYS A 1 94 ? 11.874 -1.490 -12.352 1.00 93.94 94 LYS A N 1
ATOM 780 C CA . LYS A 1 94 ? 12.921 -2.446 -12.754 1.00 93.94 94 LYS A CA 1
ATOM 781 C C . LYS A 1 94 ? 12.364 -3.854 -12.972 1.00 93.94 94 LYS A C 1
ATOM 783 O O . LYS A 1 94 ? 12.771 -4.525 -13.917 1.00 93.94 94 LYS A O 1
ATOM 788 N N . ALA A 1 95 ? 11.443 -4.299 -12.116 1.00 94.25 95 ALA A N 1
ATOM 789 C CA . ALA A 1 95 ? 10.775 -5.588 -12.274 1.00 94.25 95 ALA A CA 1
ATOM 790 C C . ALA A 1 95 ? 9.934 -5.630 -13.561 1.00 94.25 95 ALA A C 1
ATOM 792 O O . ALA A 1 95 ? 10.060 -6.584 -14.325 1.00 94.25 95 ALA A O 1
ATOM 793 N N . PHE A 1 96 ? 9.172 -4.570 -13.848 1.00 94.44 96 PHE A N 1
ATOM 794 C CA . PHE A 1 96 ? 8.364 -4.451 -15.064 1.00 94.44 96 PHE A CA 1
ATOM 795 C C . PHE A 1 96 ? 9.225 -4.449 -16.329 1.00 94.44 96 PHE A C 1
ATOM 797 O O . PHE A 1 96 ? 8.931 -5.146 -17.296 1.00 94.44 96 PHE A O 1
ATOM 804 N N . GLN A 1 97 ? 10.329 -3.701 -16.326 1.00 92.69 97 GLN A N 1
ATOM 805 C CA . GLN A 1 97 ? 11.274 -3.680 -17.444 1.00 92.69 97 GLN A CA 1
ATOM 806 C C . GLN A 1 97 ? 11.864 -5.069 -17.698 1.00 92.69 97 GLN A C 1
ATOM 808 O O . GLN A 1 97 ? 11.946 -5.490 -18.847 1.00 92.69 97 GLN A O 1
ATOM 813 N N . LYS A 1 98 ? 12.220 -5.802 -16.636 1.00 92.00 98 LYS A N 1
ATOM 814 C CA . LYS A 1 98 ? 12.731 -7.172 -16.745 1.00 92.00 98 LYS A CA 1
ATOM 815 C C . LYS A 1 98 ? 11.675 -8.142 -17.284 1.00 92.00 98 LYS A C 1
ATOM 817 O O . LYS A 1 98 ? 12.018 -8.996 -18.091 1.00 92.00 98 LYS A O 1
ATOM 822 N N . SER A 1 99 ? 10.419 -8.030 -16.850 1.00 88.44 99 SER A N 1
ATOM 823 C CA . SER A 1 99 ? 9.337 -8.902 -17.330 1.00 88.44 99 SER A CA 1
ATOM 824 C C . SER A 1 99 ? 8.891 -8.572 -18.753 1.00 88.44 99 SER A C 1
ATOM 826 O O . SER A 1 99 ? 8.406 -9.451 -19.455 1.00 88.44 99 SER A O 1
ATOM 828 N N . SER A 1 100 ? 9.045 -7.314 -19.171 1.00 82.12 100 SER A N 1
ATOM 829 C CA . SER A 1 100 ? 8.671 -6.833 -20.507 1.00 82.12 100 SER A CA 1
ATOM 830 C C . SER A 1 100 ? 9.744 -7.096 -21.562 1.00 82.12 100 SER A C 1
ATOM 832 O O . SER A 1 100 ? 9.489 -6.930 -22.754 1.00 82.12 100 SER A O 1
ATOM 834 N N . GLN A 1 101 ? 10.955 -7.483 -21.151 1.00 72.12 101 GLN A N 1
ATOM 835 C CA . GLN A 1 101 ? 11.952 -7.968 -22.092 1.00 72.12 101 GLN A CA 1
ATOM 836 C C . GLN A 1 101 ? 11.490 -9.326 -22.635 1.00 72.12 101 GLN A C 1
ATOM 838 O O . GLN A 1 101 ? 11.172 -10.212 -21.838 1.00 72.12 101 GLN A O 1
ATOM 843 N N . PRO A 1 102 ? 11.460 -9.525 -23.967 1.00 59.34 102 PRO A N 1
ATOM 844 C CA . PRO A 1 102 ? 11.260 -10.855 -24.515 1.00 59.34 102 PRO A CA 1
ATOM 845 C C . PRO A 1 102 ? 12.329 -11.755 -23.907 1.00 59.34 102 PRO A C 1
ATOM 847 O O . PRO A 1 102 ? 13.516 -11.425 -23.953 1.00 59.34 102 PRO A O 1
ATOM 850 N N . SER A 1 103 ? 11.910 -12.861 -23.287 1.00 55.53 103 SER A N 1
ATOM 851 C CA . SER A 1 103 ? 12.844 -13.862 -22.792 1.00 55.53 103 SER A CA 1
ATOM 852 C C . SER A 1 103 ? 13.766 -14.208 -23.952 1.00 55.53 103 SER A C 1
ATOM 854 O O . SER A 1 103 ? 13.296 -14.741 -24.959 1.00 55.53 103 SER A O 1
ATOM 856 N N . SER A 1 104 ? 15.053 -13.881 -23.849 1.00 50.72 104 SER A N 1
ATOM 857 C CA . SER A 1 104 ? 16.041 -14.403 -24.778 1.00 50.72 104 SER A CA 1
ATOM 858 C C . SER A 1 104 ? 16.037 -15.915 -24.587 1.00 50.72 104 SER A C 1
ATOM 860 O O . SER A 1 104 ? 16.643 -16.432 -23.647 1.00 50.72 104 SER A O 1
ATOM 862 N N . GLN A 1 105 ? 15.262 -16.615 -25.412 1.00 51.53 105 GLN A N 1
ATOM 863 C CA . GLN A 1 105 ? 15.291 -18.061 -25.500 1.00 51.53 105 GLN A CA 1
ATOM 864 C C . GLN A 1 105 ? 16.736 -18.475 -25.787 1.00 51.53 105 GLN A C 1
ATOM 866 O O . GLN A 1 105 ? 17.283 -18.178 -26.842 1.00 51.53 105 GLN A O 1
ATOM 871 N N . ALA A 1 106 ? 17.337 -19.111 -24.781 1.00 52.91 106 ALA A N 1
ATOM 872 C CA . ALA A 1 106 ? 18.282 -20.215 -24.878 1.00 52.91 106 ALA A CA 1
ATOM 873 C C . ALA A 1 106 ? 19.227 -20.209 -26.097 1.00 52.91 106 ALA A C 1
ATOM 875 O O . ALA A 1 106 ? 19.090 -21.014 -27.015 1.00 52.91 106 ALA A O 1
ATOM 876 N N . GLY A 1 107 ? 20.260 -19.369 -26.055 1.00 48.00 107 GLY A N 1
ATOM 877 C CA . GLY A 1 107 ? 21.474 -19.609 -26.827 1.00 48.00 107 GLY A CA 1
ATOM 878 C C . GLY A 1 107 ? 22.386 -20.578 -26.076 1.00 48.00 107 GLY A C 1
ATOM 879 O O . GLY A 1 107 ? 23.061 -20.168 -25.138 1.00 48.00 107 GLY A O 1
ATOM 880 N N . GLY A 1 108 ? 22.416 -21.844 -26.502 1.00 46.94 108 GLY A N 1
ATOM 881 C CA . GLY A 1 108 ? 23.561 -22.731 -26.276 1.00 46.94 108 GLY A CA 1
ATOM 882 C C . GLY A 1 108 ? 23.415 -23.784 -25.178 1.00 46.94 108 GLY A C 1
ATOM 883 O O . GLY A 1 108 ? 24.088 -23.720 -24.155 1.00 46.94 108 GLY A O 1
ATOM 884 N N . CYS A 1 109 ? 22.625 -24.825 -25.432 1.00 49.41 109 CYS A N 1
ATOM 885 C CA . CYS A 1 109 ? 22.875 -26.132 -24.829 1.00 49.41 109 CYS A CA 1
ATOM 886 C C . CYS A 1 109 ? 22.824 -27.189 -25.937 1.00 49.41 109 CYS A C 1
ATOM 888 O O . CYS A 1 109 ? 21.754 -27.688 -26.248 1.00 49.41 109 CYS A O 1
ATOM 890 N N . CYS A 1 110 ? 23.968 -27.446 -26.579 1.00 48.44 110 CYS A N 1
ATOM 891 C CA . CYS A 1 110 ? 24.330 -28.719 -27.212 1.00 48.44 110 CYS A CA 1
ATOM 892 C C . CYS A 1 110 ? 25.849 -28.710 -27.413 1.00 48.44 110 CYS A C 1
ATOM 894 O O . CYS A 1 110 ? 26.410 -27.753 -27.942 1.00 48.44 110 CYS A O 1
ATOM 896 N N . GLY A 1 111 ? 26.495 -29.727 -26.852 1.00 43.22 111 GLY A N 1
ATOM 897 C CA . GLY A 1 111 ? 27.914 -29.752 -26.545 1.00 43.22 111 GLY A CA 1
ATOM 898 C C . GLY A 1 111 ? 28.857 -29.899 -27.732 1.00 43.22 111 GLY A C 1
ATOM 899 O O . GLY A 1 111 ? 28.478 -30.111 -28.880 1.00 43.22 111 GLY A O 1
ATOM 900 N N . GLN A 1 112 ? 30.128 -29.796 -27.361 1.00 47.22 112 GLN A N 1
ATOM 901 C CA . GLN A 1 112 ? 31.297 -30.188 -28.125 1.00 47.22 112 GLN A CA 1
ATOM 902 C C . GLN A 1 112 ? 31.089 -31.550 -28.801 1.00 47.22 112 GLN A C 1
ATOM 904 O O . GLN A 1 112 ? 30.768 -32.533 -28.137 1.00 47.22 112 GLN A O 1
ATOM 909 N N . ALA A 1 113 ? 31.367 -31.615 -30.098 1.00 47.19 113 ALA A N 1
ATOM 910 C CA . ALA A 1 113 ? 31.790 -32.839 -30.757 1.00 47.19 113 ALA A CA 1
ATOM 911 C C . ALA A 1 113 ? 33.104 -32.520 -31.470 1.00 47.19 113 ALA A C 1
ATOM 913 O O . ALA A 1 113 ? 33.126 -31.910 -32.535 1.00 47.19 113 ALA A O 1
ATOM 914 N N . THR A 1 114 ? 34.208 -32.854 -30.811 1.00 52.59 114 THR A N 1
ATOM 915 C CA . THR A 1 114 ? 35.509 -33.015 -31.455 1.00 52.59 114 THR A CA 1
ATOM 916 C C . THR A 1 114 ? 35.446 -34.255 -32.341 1.00 52.59 114 THR A C 1
ATOM 918 O O . THR A 1 114 ? 35.162 -35.342 -31.833 1.00 52.59 114 THR A O 1
ATOM 921 N N . GLY A 1 115 ? 35.714 -34.082 -33.632 1.00 47.06 115 GLY A N 1
ATOM 922 C CA . GLY A 1 115 ? 35.975 -35.140 -34.602 1.00 47.06 115 GLY A CA 1
ATOM 923 C C . GLY A 1 115 ? 36.985 -34.633 -35.610 1.00 47.06 115 GLY A C 1
ATOM 924 O O . GLY A 1 115 ? 36.716 -33.546 -36.166 1.00 47.06 115 GLY A O 1
#

Sequence (115 aa):
MAAKVKKETQVWVITHCEISGKVFDRWPFHVAGSLEAAKKLIPRVKVSDYSWWEVFLFDQNYDIYKHGWEEPKVYYFNHLGKAVKTAPFNKAVKAFQKSSQPSSQAGGCCGQATG